Protein AF-A0A2S9GKY6-F1 (afdb_monomer)

Nearest PDB structures (foldseek):
  1z7d-assembly3_E  TM=9.881E-01  e=8.04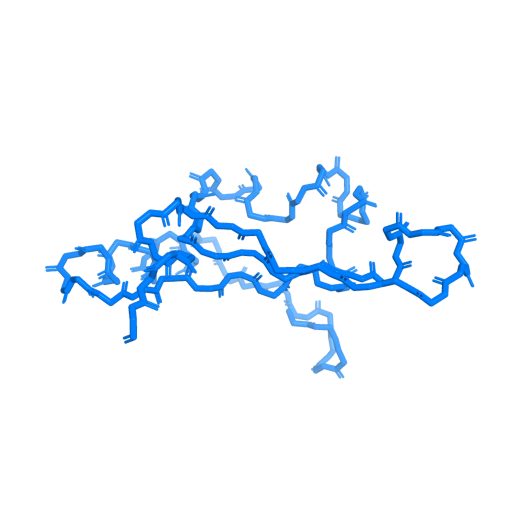7E-07  Plasmodium yoelii yoelii
  4ppm-assembly1_A  TM=9.726E-01  e=7.019E-07  Serratia sp. FS14
  2byl-assembly1_B  TM=9.860E-01  e=1.132E-06  Homo sapiens
  4ppm-assembly1_B  TM=9.693E-01  e=8.616E-07  Serratia sp. FS14
  1z7d-assembly2_C  TM=9.877E-01  e=1.390E-06  Plasmodium yoelii yoelii

Structure (mmCIF, N/CA/C/O backbone):
data_AF-A0A2S9GKY6-F1
#
_entry.id   AF-A0A2S9GKY6-F1
#
loop_
_atom_site.group_PDB
_atom_site.id
_atom_site.type_symbol
_atom_site.label_atom_id
_atom_site.label_alt_id
_atom_site.label_comp_id
_atom_site.label_asym_id
_atom_site.label_entity_id
_atom_site.label_seq_id
_atom_site.pdbx_PDB_ins_code
_atom_site.Cartn_x
_atom_site.Cartn_y
_atom_site.Cartn_z
_atom_site.occupancy
_atom_site.B_iso_or_equiv
_atom_site.auth_seq_id
_atom_site.auth_comp_id
_atom_site.auth_asym_id
_atom_site.auth_atom_id
_atom_site.pdbx_PDB_model_num
ATOM 1 N N . GLN A 1 1 ? 5.690 -8.051 -5.486 1.00 97.75 1 GLN A N 1
ATOM 2 C CA . GLN A 1 1 ? 6.232 -8.711 -4.274 1.00 97.75 1 GLN A CA 1
ATOM 3 C C . GLN A 1 1 ? 7.726 -8.483 -4.204 1.00 97.75 1 GLN A C 1
ATOM 5 O O . GLN A 1 1 ? 8.401 -8.720 -5.194 1.00 97.75 1 GLN A O 1
ATOM 10 N N . GLY A 1 2 ? 8.218 -8.028 -3.057 1.00 97.75 2 GLY A N 1
ATOM 11 C CA . GLY A 1 2 ? 9.615 -7.666 -2.850 1.00 97.75 2 GLY A CA 1
ATOM 12 C C . GLY A 1 2 ? 10.582 -8.838 -2.762 1.00 97.75 2 GLY A C 1
ATOM 13 O O . GLY A 1 2 ? 11.052 -9.360 -3.769 1.00 97.75 2 GLY A O 1
ATOM 14 N N . GLU A 1 3 ? 10.806 -9.305 -1.535 1.00 97.94 3 GLU A N 1
ATOM 15 C CA . GLU A 1 3 ? 11.718 -10.414 -1.207 1.00 97.94 3 GLU A CA 1
ATOM 16 C C . GLU A 1 3 ? 11.389 -11.733 -1.928 1.00 97.94 3 GLU A C 1
ATOM 18 O O . GLU A 1 3 ? 12.252 -12.587 -2.085 1.00 97.94 3 GLU A O 1
ATOM 23 N N . GLY A 1 4 ? 10.158 -11.895 -2.425 1.00 97.31 4 GLY A N 1
ATOM 24 C CA . GLY A 1 4 ? 9.759 -13.037 -3.256 1.00 97.31 4 GLY A CA 1
ATOM 25 C C . GLY A 1 4 ? 10.342 -13.040 -4.677 1.00 97.31 4 GLY A C 1
ATOM 26 O O . GLY A 1 4 ? 10.040 -13.956 -5.433 1.00 97.31 4 GLY A O 1
ATOM 27 N N . GLY A 1 5 ? 11.138 -12.033 -5.055 1.00 98.44 5 GLY A 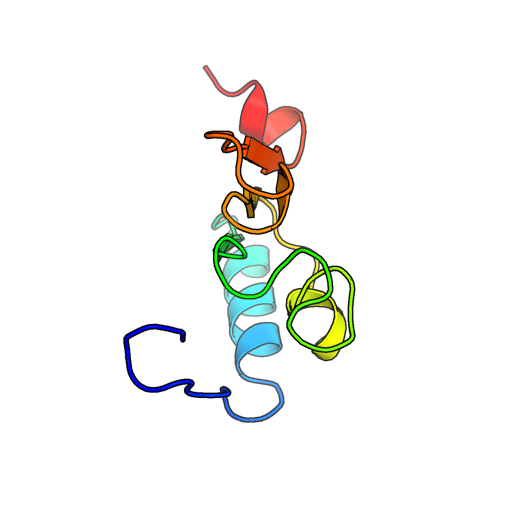N 1
ATOM 28 C CA . GLY A 1 5 ? 11.800 -11.960 -6.362 1.00 98.44 5 GLY A CA 1
ATOM 29 C C . GLY A 1 5 ? 11.321 -10.820 -7.259 1.00 98.44 5 GLY A C 1
ATOM 30 O O . GLY A 1 5 ? 11.319 -10.971 -8.475 1.00 98.44 5 GLY A O 1
ATOM 31 N N . PHE A 1 6 ? 10.900 -9.691 -6.677 1.00 98.12 6 PHE A N 1
ATOM 32 C CA . PHE A 1 6 ? 10.542 -8.467 -7.409 1.00 98.12 6 PHE A CA 1
ATOM 33 C C . PHE A 1 6 ? 9.442 -8.729 -8.454 1.00 98.12 6 PHE A C 1
ATOM 35 O O . PHE A 1 6 ? 9.442 -8.195 -9.560 1.00 98.12 6 PHE A O 1
ATOM 42 N N . ILE A 1 7 ? 8.486 -9.583 -8.081 1.00 98.44 7 ILE A N 1
ATOM 43 C CA . ILE A 1 7 ? 7.415 -10.057 -8.957 1.00 98.44 7 ILE A CA 1
ATOM 44 C C . ILE A 1 7 ? 6.410 -8.925 -9.165 1.00 98.44 7 ILE A C 1
ATOM 46 O O . ILE A 1 7 ? 5.759 -8.487 -8.206 1.00 98.44 7 ILE A O 1
ATOM 50 N N . VAL A 1 8 ? 6.280 -8.479 -10.412 1.00 98.19 8 VAL A N 1
ATOM 51 C CA . VAL A 1 8 ? 5.212 -7.580 -10.857 1.00 98.19 8 VAL A CA 1
ATOM 52 C C . VAL A 1 8 ? 4.002 -8.446 -11.223 1.00 98.19 8 VAL A C 1
ATOM 54 O O . VAL A 1 8 ? 4.163 -9.396 -11.994 1.00 98.19 8 VAL A O 1
ATOM 57 N N . PRO A 1 9 ? 2.815 -8.196 -10.647 1.00 97.25 9 PRO A N 1
ATOM 58 C CA . PRO A 1 9 ? 1.615 -8.936 -11.014 1.00 97.25 9 PRO A CA 1
ATOM 59 C C . PRO A 1 9 ? 1.231 -8.668 -12.476 1.00 97.25 9 PRO A C 1
ATOM 61 O O . PRO A 1 9 ? 1.616 -7.656 -13.058 1.00 97.25 9 PRO A O 1
ATOM 64 N N . ALA A 1 10 ? 0.468 -9.585 -13.073 1.00 98.06 10 ALA A N 1
ATOM 65 C CA . ALA A 1 10 ? -0.1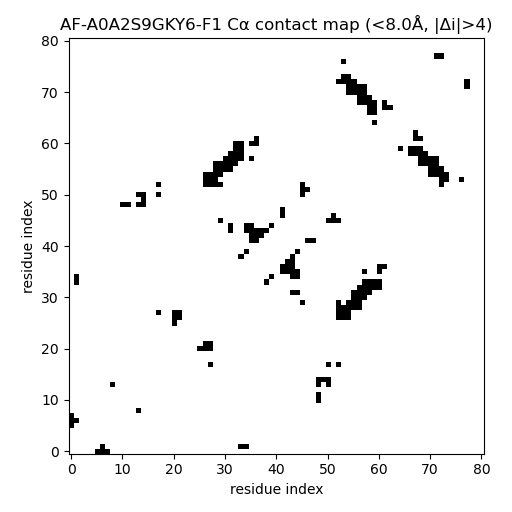02 -9.360 -14.397 1.00 98.06 10 ALA A CA 1
ATOM 66 C C . ALA A 1 10 ? -1.058 -8.156 -14.379 1.00 98.06 10 ALA A C 1
ATOM 68 O O . ALA A 1 10 ? -1.727 -7.912 -13.375 1.00 98.06 10 ALA A O 1
ATOM 69 N N . GLU A 1 11 ? -1.148 -7.439 -15.498 1.00 97.06 11 GLU A N 1
ATOM 70 C CA . GLU A 1 11 ? -2.025 -6.275 -15.634 1.00 97.06 11 GLU A CA 1
ATOM 71 C C . GLU A 1 11 ? -3.477 -6.612 -15.251 1.00 97.06 11 GLU A C 1
ATOM 73 O O . GLU A 1 11 ? -4.040 -7.616 -15.693 1.00 97.06 11 GLU A O 1
ATOM 78 N N . GLY A 1 12 ? -4.077 -5.776 -14.399 1.00 97.19 12 GLY A N 1
ATOM 79 C CA . GLY A 1 12 ? -5.458 -5.922 -13.936 1.00 97.19 12 GLY A CA 1
ATOM 80 C C . GLY A 1 12 ? -5.652 -6.926 -12.797 1.00 97.19 12 GLY A C 1
ATOM 81 O O . GLY A 1 12 ? -6.761 -7.032 -12.262 1.00 97.19 12 GLY A O 1
ATOM 82 N N . PHE A 1 13 ? -4.604 -7.645 -12.381 1.00 98.19 13 PHE A N 1
ATOM 83 C CA . PHE A 1 13 ? -4.675 -8.543 -11.231 1.00 98.19 13 PHE A CA 1
ATOM 84 C C . PHE A 1 13 ? -5.014 -7.778 -9.946 1.00 98.19 13 PHE A C 1
ATOM 86 O O . PHE A 1 13 ? -5.945 -8.168 -9.239 1.00 98.19 13 PHE A O 1
ATOM 93 N N . LEU A 1 14 ? -4.307 -6.679 -9.649 1.00 97.94 14 LEU A N 1
ATOM 94 C CA . LEU A 1 14 ? -4.540 -5.934 -8.408 1.00 97.94 14 LEU A CA 1
ATOM 95 C C . LEU A 1 14 ? -5.904 -5.248 -8.424 1.00 97.94 14 LEU A C 1
ATOM 97 O O . LEU A 1 14 ? -6.608 -5.274 -7.415 1.00 97.94 14 LEU A O 1
ATOM 101 N N . ARG A 1 15 ? -6.318 -4.710 -9.576 1.00 97.50 15 ARG A N 1
ATOM 102 C CA . ARG A 1 15 ? -7.670 -4.166 -9.749 1.00 97.50 15 ARG A CA 1
ATOM 103 C C . ARG A 1 15 ? -8.760 -5.210 -9.494 1.00 97.50 15 ARG A C 1
ATOM 105 O O . ARG A 1 15 ? -9.704 -4.925 -8.764 1.00 97.50 15 ARG A O 1
ATOM 112 N N . SER A 1 16 ? -8.599 -6.426 -10.017 1.00 98.06 16 SER A N 1
ATOM 113 C CA . SER A 1 16 ? -9.561 -7.519 -9.800 1.00 98.06 16 SER A CA 1
ATOM 114 C C . SER A 1 16 ? -9.672 -7.906 -8.321 1.00 98.06 16 SER A C 1
ATOM 116 O O . SER A 1 16 ? -10.767 -8.164 -7.825 1.00 98.06 16 SER A O 1
ATOM 118 N N . VAL A 1 17 ? -8.549 -7.912 -7.594 1.00 98.19 17 VAL A N 1
ATOM 119 C CA . VAL A 1 17 ? -8.536 -8.137 -6.140 1.00 98.19 17 VAL A CA 1
ATOM 120 C C . VAL A 1 17 ? -9.227 -6.988 -5.401 1.00 98.19 17 VAL A C 1
ATOM 122 O O . VAL A 1 17 ? -10.030 -7.237 -4.503 1.00 98.19 17 VAL A O 1
ATOM 125 N N . ALA A 1 18 ? -8.964 -5.739 -5.792 1.00 98.12 18 ALA A N 1
ATOM 126 C CA . ALA A 1 18 ? -9.588 -4.569 -5.181 1.00 98.12 18 ALA A CA 1
ATOM 127 C C . ALA A 1 18 ? -11.115 -4.570 -5.349 1.00 98.12 18 ALA A C 1
ATOM 129 O O . ALA A 1 18 ? -11.843 -4.351 -4.379 1.00 98.12 18 ALA A O 1
ATOM 130 N N . ASP A 1 19 ? -11.608 -4.883 -6.550 1.00 98.00 19 ASP A N 1
ATOM 131 C CA . ASP A 1 19 ? -13.041 -5.019 -6.815 1.00 98.00 19 ASP A CA 1
ATOM 132 C C . ASP A 1 19 ? -13.658 -6.169 -6.012 1.00 98.00 19 ASP A C 1
ATOM 134 O O . ASP A 1 19 ? -14.685 -5.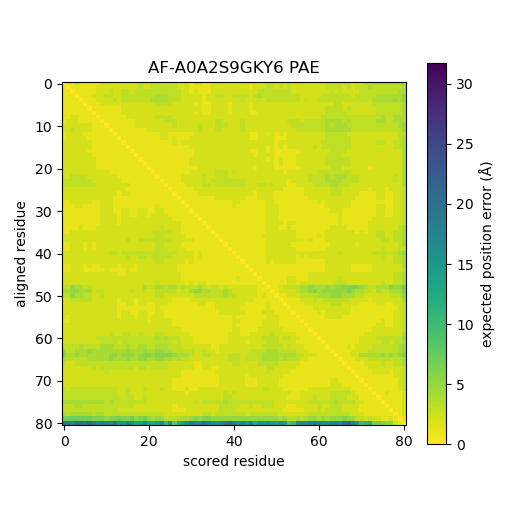980 -5.357 1.00 98.00 19 ASP A O 1
ATOM 138 N N . PHE A 1 20 ? -12.986 -7.324 -5.963 1.00 98.50 20 PHE A N 1
ATOM 139 C CA . PHE A 1 20 ? -13.425 -8.463 -5.158 1.00 98.50 20 PHE A CA 1
ATOM 140 C C . PHE A 1 20 ? -13.591 -8.100 -3.676 1.00 98.50 20 PHE A C 1
ATOM 142 O O . PHE A 1 20 ? -14.598 -8.474 -3.062 1.00 98.50 20 PHE A O 1
ATOM 149 N N . CYS A 1 21 ? -12.618 -7.373 -3.114 1.00 98.50 21 CYS A N 1
ATOM 150 C CA . CYS A 1 21 ? -12.637 -6.900 -1.734 1.00 98.50 21 CYS A CA 1
ATOM 151 C C . CYS A 1 21 ? -13.800 -5.931 -1.490 1.00 98.50 21 CYS A C 1
ATOM 153 O O . CYS A 1 21 ? -14.613 -6.149 -0.586 1.00 98.50 21 CYS A O 1
ATOM 155 N N . ARG A 1 22 ? -13.933 -4.918 -2.356 1.00 97.62 22 ARG A N 1
ATOM 156 C CA . ARG A 1 22 ? -14.972 -3.883 -2.282 1.00 97.62 22 ARG A CA 1
ATOM 157 C C . ARG A 1 22 ? -16.384 -4.462 -2.320 1.00 97.62 22 ARG A C 1
ATOM 159 O O . ARG A 1 22 ? -17.215 -4.091 -1.498 1.00 97.62 22 ARG A O 1
ATOM 166 N N . GLU A 1 23 ? -16.652 -5.397 -3.229 1.00 98.44 23 GLU A N 1
ATOM 167 C CA . GLU A 1 23 ? -17.961 -6.056 -3.362 1.00 98.44 23 GLU A CA 1
ATOM 168 C C . GLU A 1 23 ? -18.378 -6.857 -2.121 1.00 98.44 23 GLU A C 1
ATOM 170 O O . GLU A 1 23 ? -19.564 -7.125 -1.926 1.00 98.44 23 GLU A O 1
ATOM 175 N N . ARG A 1 24 ? -17.413 -7.272 -1.294 1.00 98.56 24 ARG A N 1
ATOM 176 C CA . ARG A 1 24 ? -17.627 -8.167 -0.146 1.00 98.56 24 ARG A CA 1
ATOM 177 C C . ARG A 1 24 ? -17.425 -7.483 1.201 1.00 98.56 24 ARG A C 1
ATOM 179 O O . ARG A 1 24 ? -17.529 -8.148 2.226 1.00 98.56 24 ARG A O 1
ATOM 186 N N . GLY A 1 25 ? -17.129 -6.183 1.207 1.00 97.56 25 GLY A N 1
ATOM 187 C CA . GLY A 1 25 ? -16.778 -5.460 2.430 1.00 97.56 25 GLY A CA 1
ATOM 188 C C . GLY A 1 25 ? -15.504 -5.992 3.097 1.00 97.56 25 GLY A C 1
ATOM 189 O O . GLY A 1 25 ? -15.374 -5.910 4.315 1.00 97.56 25 GLY A O 1
ATOM 190 N N . ILE A 1 26 ? -14.585 -6.573 2.321 1.00 98.56 26 ILE A N 1
ATOM 191 C CA . ILE A 1 26 ? -13.268 -7.006 2.800 1.00 98.56 26 ILE A CA 1
ATOM 192 C C . ILE A 1 26 ? -12.321 -5.818 2.670 1.00 98.56 26 ILE A C 1
ATOM 194 O O . ILE A 1 26 ? -12.276 -5.186 1.618 1.00 98.56 26 ILE A O 1
ATOM 198 N N . LEU A 1 27 ? -11.535 -5.545 3.709 1.00 98.31 27 LEU A N 1
ATOM 199 C CA . LEU A 1 27 ? -10.532 -4.484 3.666 1.00 98.31 27 LEU A CA 1
ATOM 200 C C . LEU A 1 27 ? -9.381 -4.858 2.725 1.00 98.31 27 LEU A C 1
ATOM 202 O O . LEU A 1 27 ? -8.784 -5.930 2.856 1.00 98.31 27 LEU A O 1
ATOM 206 N N . LEU A 1 28 ? -9.040 -3.952 1.813 1.00 98.50 28 LEU A N 1
ATOM 207 C CA . LEU A 1 28 ? -7.848 -4.052 0.980 1.00 98.50 28 LEU A CA 1
ATOM 208 C C . LEU A 1 28 ? -6.669 -3.351 1.665 1.00 98.50 28 LEU A C 1
ATOM 210 O O . LEU A 1 28 ? -6.682 -2.134 1.850 1.00 98.50 28 LEU A O 1
ATOM 214 N N . VAL A 1 29 ? -5.621 -4.112 1.985 1.00 98.62 29 VAL A N 1
ATOM 215 C CA . VAL A 1 29 ? -4.375 -3.582 2.556 1.00 98.62 29 VAL A CA 1
ATOM 216 C C . VAL A 1 29 ? -3.258 -3.670 1.524 1.00 98.62 29 VAL A C 1
ATOM 218 O O . VAL A 1 29 ? -2.900 -4.766 1.092 1.00 98.62 29 VAL A O 1
ATOM 221 N N . ALA A 1 30 ? -2.681 -2.530 1.149 1.00 98.56 30 ALA A N 1
ATOM 222 C CA . ALA A 1 30 ? -1.486 -2.490 0.315 1.00 98.56 30 ALA A CA 1
ATOM 223 C C . ALA A 1 30 ? -0.228 -2.385 1.186 1.00 98.56 30 ALA A C 1
ATOM 225 O O . ALA A 1 30 ? -0.024 -1.392 1.888 1.00 98.56 30 ALA A O 1
ATOM 226 N N . ASP A 1 31 ? 0.631 -3.405 1.125 1.00 98.75 31 ASP A N 1
ATOM 227 C CA . ASP A 1 31 ? 1.959 -3.333 1.733 1.00 98.75 31 ASP A CA 1
ATOM 228 C C . ASP A 1 31 ? 2.923 -2.583 0.811 1.00 98.75 31 ASP A C 1
ATOM 230 O O . ASP A 1 31 ? 3.500 -3.146 -0.123 1.00 98.75 31 ASP A O 1
ATOM 234 N N . GLU A 1 32 ? 3.082 -1.292 1.089 1.00 98.75 32 GLU A N 1
ATOM 235 C CA . GLU A 1 32 ? 3.955 -0.380 0.355 1.00 98.75 32 GLU A CA 1
ATOM 236 C C . GLU A 1 32 ? 5.257 -0.113 1.128 1.00 98.75 32 GLU A C 1
ATOM 238 O O . GLU A 1 32 ? 5.986 0.834 0.828 1.00 98.75 32 GLU A O 1
ATOM 243 N N . VAL A 1 33 ? 5.617 -0.963 2.102 1.00 98.75 33 VAL A N 1
ATOM 244 C CA . VAL A 1 33 ? 6.850 -0.797 2.882 1.00 98.75 33 VAL A CA 1
ATOM 245 C C . VAL A 1 33 ? 8.082 -0.816 1.979 1.00 98.75 33 VAL A C 1
ATOM 247 O O . VAL A 1 33 ? 9.050 -0.107 2.249 1.00 98.75 33 VAL A O 1
ATOM 250 N N . GLN A 1 34 ? 8.092 -1.642 0.928 1.00 98.75 34 GLN A N 1
ATOM 251 C CA . GLN A 1 34 ? 9.201 -1.683 -0.030 1.00 98.75 34 GLN A CA 1
ATOM 252 C C . GLN A 1 34 ? 8.948 -0.884 -1.307 1.00 98.75 34 GLN A C 1
ATOM 254 O O . GLN A 1 34 ? 9.901 -0.347 -1.868 1.00 98.75 34 GLN A O 1
ATOM 259 N N . THR A 1 35 ? 7.703 -0.823 -1.768 1.00 98.56 35 THR A N 1
ATOM 260 C CA . THR A 1 35 ? 7.343 -0.258 -3.074 1.00 98.56 35 THR A CA 1
ATOM 261 C C . THR A 1 35 ? 6.919 1.207 -3.022 1.00 98.56 35 THR A C 1
ATOM 263 O O . THR A 1 35 ? 6.981 1.880 -4.053 1.00 98.56 35 THR A O 1
ATOM 266 N N . GLY A 1 36 ? 6.543 1.709 -1.845 1.00 98.19 36 GLY A N 1
ATOM 267 C CA . GLY A 1 36 ? 6.155 3.096 -1.640 1.00 98.19 36 GLY A CA 1
ATOM 268 C C . GLY A 1 36 ? 7.344 4.053 -1.607 1.00 98.19 36 GLY A C 1
ATOM 269 O O . GLY A 1 36 ? 8.510 3.667 -1.741 1.00 98.19 36 GLY A O 1
ATOM 270 N N . ILE A 1 37 ? 7.031 5.332 -1.401 1.00 98.44 37 ILE A N 1
ATOM 271 C CA . ILE A 1 37 ? 7.994 6.439 -1.359 1.00 98.44 37 ILE A CA 1
ATOM 272 C C . ILE A 1 37 ? 8.822 6.482 -2.650 1.00 98.44 37 ILE A C 1
ATOM 274 O O . ILE A 1 37 ? 10.049 6.359 -2.648 1.00 98.44 37 ILE A O 1
ATOM 278 N N . ALA A 1 38 ? 8.117 6.621 -3.776 1.00 98.31 38 ALA A N 1
ATOM 279 C CA . ALA A 1 38 ? 8.689 6.824 -5.108 1.00 98.31 38 ALA A CA 1
ATOM 280 C C . ALA A 1 38 ? 9.538 5.662 -5.667 1.00 98.31 38 ALA A C 1
ATOM 282 O O . ALA A 1 38 ? 10.098 5.789 -6.758 1.00 98.31 38 ALA A O 1
ATOM 283 N N . ARG A 1 39 ? 9.640 4.512 -4.977 1.00 98.56 39 ARG A N 1
ATOM 284 C CA . ARG A 1 39 ? 10.546 3.414 -5.371 1.00 98.56 39 ARG A CA 1
ATOM 285 C C . ARG A 1 39 ? 10.269 2.878 -6.776 1.00 98.56 39 ARG A C 1
ATOM 287 O O . ARG A 1 39 ? 11.209 2.483 -7.460 1.00 98.56 39 ARG A O 1
ATOM 294 N N . THR A 1 40 ? 9.007 2.854 -7.190 1.00 98.19 40 THR A N 1
ATOM 295 C CA . THR A 1 40 ? 8.574 2.318 -8.490 1.00 98.19 40 THR A CA 1
ATOM 296 C C . THR A 1 40 ? 8.359 3.399 -9.557 1.00 98.19 40 THR A C 1
ATOM 298 O O . THR A 1 40 ? 7.876 3.090 -10.641 1.00 98.19 40 THR A O 1
ATOM 301 N N . GLY A 1 41 ? 8.697 4.662 -9.269 1.00 98.06 41 GLY A N 1
ATOM 302 C CA . GLY A 1 41 ? 8.454 5.809 -10.156 1.00 98.06 41 GLY A CA 1
ATOM 303 C C . GLY A 1 41 ? 7.123 6.539 -9.921 1.00 98.06 41 GLY A C 1
ATOM 304 O O . GLY A 1 41 ? 6.954 7.643 -10.428 1.00 98.06 41 GLY A O 1
ATOM 305 N N . ALA A 1 42 ? 6.227 5.971 -9.112 1.00 98.00 42 ALA A N 1
ATOM 306 C CA . ALA A 1 42 ? 5.039 6.623 -8.551 1.00 98.00 42 ALA A CA 1
ATOM 307 C C . ALA A 1 42 ? 5.176 6.724 -7.023 1.00 98.00 42 ALA A C 1
ATOM 309 O O . ALA A 1 42 ? 5.964 5.968 -6.444 1.00 98.00 42 ALA A O 1
ATOM 310 N N . TRP A 1 43 ? 4.445 7.632 -6.359 1.00 97.94 43 TRP A N 1
ATOM 311 C CA . TRP A 1 43 ? 4.544 7.795 -4.896 1.00 97.94 43 TRP A CA 1
ATOM 312 C C . TRP A 1 43 ? 4.246 6.480 -4.173 1.00 97.94 43 TRP A C 1
ATOM 314 O O . TRP A 1 43 ? 5.020 6.080 -3.295 1.00 97.94 43 TRP A O 1
ATOM 324 N N . PHE A 1 44 ? 3.199 5.788 -4.618 1.00 98.62 44 PHE A N 1
ATOM 325 C CA . PHE A 1 44 ? 2.842 4.430 -4.224 1.00 98.62 44 PHE A CA 1
ATOM 326 C C . PHE A 1 44 ? 2.680 3.538 -5.460 1.00 98.62 44 PHE A C 1
ATOM 328 O O . PHE A 1 44 ? 2.221 3.992 -6.507 1.00 98.62 44 PHE A O 1
ATOM 335 N N . ALA A 1 45 ? 3.045 2.257 -5.369 1.00 98.25 45 ALA A N 1
ATOM 336 C CA . ALA A 1 45 ? 2.903 1.333 -6.495 1.00 98.25 45 ALA A CA 1
ATOM 337 C C . ALA A 1 45 ? 1.437 1.048 -6.866 1.00 98.25 45 ALA A C 1
ATOM 339 O O . ALA A 1 45 ? 1.144 0.745 -8.021 1.00 98.25 45 ALA A O 1
ATOM 340 N N . SER A 1 46 ? 0.518 1.191 -5.913 1.00 98.06 46 SER A N 1
ATOM 341 C CA . SER A 1 46 ? -0.937 1.166 -6.114 1.00 98.06 46 SER A CA 1
ATOM 342 C C . SER A 1 46 ? -1.430 2.166 -7.173 1.00 98.06 46 SER A C 1
ATOM 344 O O . SER A 1 46 ? -2.426 1.906 -7.853 1.00 98.06 46 SER A O 1
ATOM 346 N N . GLU A 1 47 ? -0.709 3.264 -7.408 1.00 97.88 47 GLU A N 1
ATOM 347 C CA . GLU A 1 47 ? -1.057 4.237 -8.450 1.00 97.88 47 GLU A CA 1
ATOM 348 C C . GLU A 1 47 ? -0.921 3.668 -9.869 1.00 97.88 47 GLU A C 1
ATOM 350 O O . GLU A 1 47 ? -1.682 4.072 -10.748 1.00 97.88 47 GLU A O 1
ATOM 355 N N . HIS A 1 48 ? -0.026 2.695 -10.098 1.00 97.25 48 HIS A N 1
ATOM 356 C CA . HIS A 1 48 ? 0.164 2.085 -11.425 1.00 97.25 48 HIS A CA 1
ATOM 357 C C . HIS A 1 48 ? -1.099 1.388 -11.941 1.00 97.25 48 HIS A C 1
ATOM 359 O O . HIS A 1 48 ? -1.319 1.338 -13.148 1.00 97.25 48 HIS A O 1
ATOM 365 N N . GLU A 1 49 ? -1.955 0.893 -11.043 1.00 94.81 49 GLU A N 1
ATOM 366 C CA . GLU A 1 49 ? -3.257 0.311 -11.394 1.00 94.81 49 GLU A CA 1
ATOM 367 C C . GLU A 1 49 ? -4.449 1.171 -10.945 1.00 94.81 49 GLU A C 1
ATOM 369 O O . GLU A 1 49 ? -5.595 0.734 -11.070 1.00 94.81 49 GLU A O 1
ATOM 374 N N . VAL A 1 50 ? -4.215 2.407 -10.486 1.00 95.56 50 VAL A N 1
ATOM 375 C CA . VAL A 1 50 ? -5.251 3.348 -10.012 1.00 95.56 50 VAL A CA 1
ATOM 376 C C . VAL A 1 50 ? -6.160 2.714 -8.945 1.00 95.56 50 VAL A C 1
ATOM 378 O O . VAL A 1 50 ? -7.376 2.911 -8.937 1.00 95.56 50 VAL A O 1
ATOM 381 N N . ILE A 1 51 ? -5.579 1.903 -8.057 1.00 96.50 51 ILE A N 1
ATOM 382 C CA . ILE A 1 51 ? -6.302 1.315 -6.923 1.00 96.50 51 ILE A CA 1
ATOM 383 C C . ILE A 1 51 ? -6.168 2.229 -5.703 1.00 96.50 51 ILE A C 1
ATOM 385 O O . ILE A 1 51 ? -5.109 2.806 -5.468 1.00 96.50 51 ILE A O 1
ATOM 389 N N . VAL A 1 52 ? -7.236 2.338 -4.912 1.00 97.12 52 VAL A N 1
ATOM 390 C CA . VAL A 1 52 ? -7.245 3.073 -3.638 1.00 97.12 52 VAL A CA 1
ATOM 391 C C . VAL A 1 52 ? -7.459 2.058 -2.509 1.00 97.12 52 VAL A C 1
ATOM 393 O O . VAL A 1 52 ? -8.591 1.613 -2.320 1.00 97.12 52 VAL A O 1
ATOM 396 N N . PRO A 1 53 ? -6.395 1.633 -1.803 1.00 98.12 53 PRO A N 1
ATOM 397 C CA . PRO A 1 53 ? -6.496 0.695 -0.685 1.00 98.12 53 PRO A CA 1
ATOM 398 C C . PRO A 1 53 ? -7.235 1.294 0.516 1.00 98.12 53 PRO A C 1
ATOM 400 O O . PRO A 1 53 ? -7.175 2.502 0.746 1.00 98.12 53 PRO A O 1
ATOM 403 N N . ASP A 1 54 ? -7.875 0.448 1.326 1.00 98.56 5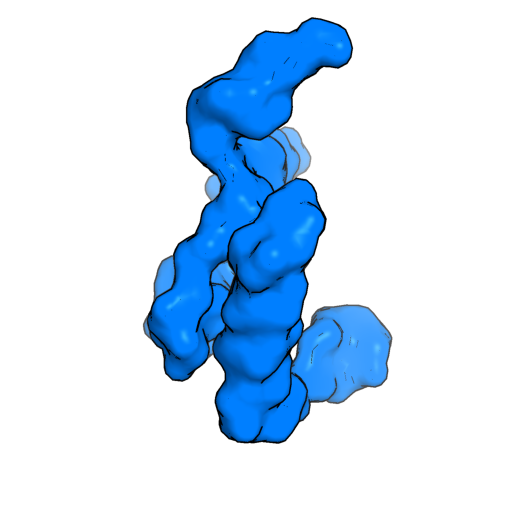4 ASP A N 1
ATOM 404 C CA . ASP A 1 54 ? -8.467 0.870 2.602 1.00 98.56 54 ASP A CA 1
ATOM 405 C C . ASP A 1 54 ? -7.387 1.210 3.636 1.00 98.56 54 ASP A C 1
ATOM 407 O O . ASP A 1 54 ? -7.557 2.138 4.433 1.00 98.56 54 ASP A O 1
ATOM 411 N N . LEU A 1 55 ? -6.279 0.462 3.601 1.00 98.62 55 LEU A N 1
ATOM 412 C CA . LEU A 1 55 ? -5.089 0.662 4.421 1.00 98.62 55 LEU A CA 1
ATOM 413 C C . LEU A 1 55 ? -3.819 0.552 3.562 1.00 98.62 55 LEU A C 1
ATOM 415 O O . LEU A 1 55 ? -3.731 -0.273 2.651 1.00 98.62 55 LEU A O 1
ATOM 419 N N . ILE A 1 56 ? -2.800 1.331 3.908 1.00 98.75 56 ILE A N 1
ATOM 420 C CA . ILE A 1 56 ? -1.458 1.289 3.329 1.00 98.75 56 ILE A CA 1
ATOM 421 C C . ILE A 1 56 ? -0.440 1.204 4.466 1.00 98.75 56 ILE A C 1
ATOM 423 O O . ILE A 1 56 ? -0.474 2.011 5.400 1.00 98.75 56 ILE A O 1
ATOM 427 N N . THR A 1 57 ? 0.495 0.257 4.382 1.00 98.88 57 THR A N 1
ATOM 428 C CA . THR A 1 57 ? 1.647 0.203 5.293 1.00 98.88 57 THR A CA 1
ATOM 429 C C . THR A 1 57 ? 2.872 0.837 4.638 1.00 98.88 57 THR A C 1
ATOM 431 O O . THR A 1 57 ? 3.159 0.620 3.462 1.00 98.88 57 THR A O 1
ATOM 434 N N . THR A 1 58 ? 3.612 1.648 5.396 1.00 98.81 58 THR A N 1
ATOM 435 C CA . THR A 1 58 ? 4.836 2.313 4.923 1.00 98.81 58 THR A CA 1
ATOM 436 C C . THR A 1 58 ? 5.934 2.263 5.983 1.00 98.81 58 THR A C 1
ATOM 438 O O . THR A 1 58 ? 5.669 2.310 7.180 1.00 98.81 58 THR A O 1
ATOM 441 N N . ALA A 1 59 ? 7.186 2.144 5.543 1.00 98.75 59 ALA A N 1
ATOM 442 C CA . ALA A 1 59 ? 8.392 2.297 6.362 1.00 98.75 59 ALA A CA 1
ATOM 443 C C . ALA A 1 59 ? 9.572 2.572 5.408 1.00 98.75 59 ALA A C 1
ATOM 445 O O . ALA A 1 59 ? 9.401 3.304 4.435 1.00 98.75 59 ALA A O 1
ATOM 446 N N . LYS A 1 60 ? 10.753 1.979 5.635 1.00 98.31 60 LYS A N 1
ATOM 447 C CA . LYS A 1 60 ? 11.947 2.061 4.765 1.00 98.31 60 LYS A CA 1
ATOM 448 C C . LYS A 1 60 ? 12.246 3.490 4.279 1.00 98.31 60 LYS A C 1
ATOM 450 O O . LYS A 1 60 ? 12.837 4.274 5.014 1.00 98.31 60 LYS A O 1
ATOM 455 N N . GLY A 1 61 ? 11.851 3.824 3.046 1.00 97.81 61 GLY A N 1
ATOM 456 C CA . GLY A 1 61 ? 12.070 5.143 2.448 1.00 97.81 61 GLY A CA 1
ATOM 457 C C . GLY A 1 61 ? 11.402 6.292 3.209 1.00 97.81 61 GLY A C 1
ATOM 458 O O . GLY A 1 61 ? 11.845 7.426 3.074 1.00 97.81 61 GLY A O 1
ATOM 459 N N . LEU A 1 62 ? 10.397 5.999 4.043 1.00 98.38 62 LEU A N 1
ATOM 460 C CA . LEU A 1 62 ? 9.562 6.978 4.744 1.00 98.38 62 LEU A CA 1
ATOM 461 C C . LEU A 1 62 ? 10.361 7.994 5.571 1.00 98.38 62 LEU A C 1
ATOM 463 O O . LEU A 1 62 ? 9.982 9.159 5.625 1.00 98.38 62 LEU A O 1
ATOM 467 N N . ALA A 1 63 ? 11.456 7.571 6.206 1.00 98.06 63 ALA A N 1
ATOM 468 C CA . ALA A 1 63 ? 12.219 8.419 7.124 1.00 98.06 63 ALA A CA 1
ATOM 469 C C . ALA A 1 63 ? 13.697 8.578 6.754 1.00 98.06 63 ALA A C 1
ATOM 471 O O . ALA A 1 63 ? 14.524 8.872 7.616 1.00 98.06 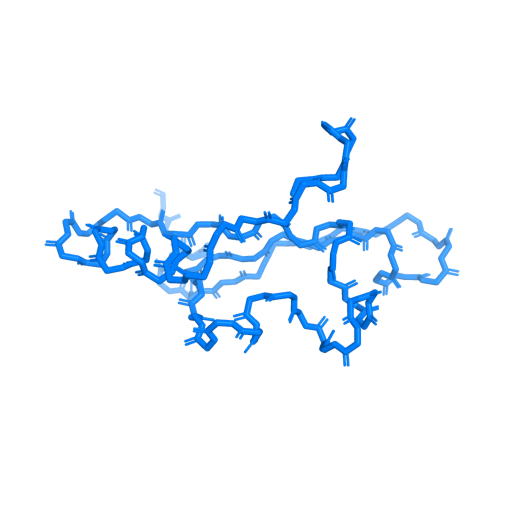63 ALA A O 1
ATOM 472 N N . GLY A 1 64 ? 14.051 8.363 5.482 1.00 96.62 64 GLY A N 1
ATOM 473 C CA . GLY A 1 64 ? 15.395 8.676 4.982 1.00 96.62 64 GLY A CA 1
ATOM 474 C C . GLY A 1 64 ? 16.542 7.986 5.737 1.00 96.62 64 GLY A C 1
ATOM 475 O O . GLY A 1 64 ? 17.625 8.553 5.840 1.00 96.62 64 GLY A O 1
ATOM 476 N N . GLY A 1 65 ? 16.310 6.787 6.284 1.00 96.12 65 GLY A N 1
ATOM 477 C CA . GLY A 1 65 ? 17.305 6.010 7.037 1.00 96.12 65 GLY A CA 1
ATOM 478 C C . GLY A 1 65 ? 17.083 5.950 8.552 1.00 96.12 65 GLY A C 1
ATOM 479 O O . GLY A 1 65 ? 17.742 5.155 9.218 1.00 96.12 65 GLY A O 1
ATOM 480 N N . LEU A 1 66 ? 16.142 6.725 9.100 1.00 98.44 66 LEU A N 1
ATOM 481 C CA . LEU A 1 66 ? 15.716 6.594 10.497 1.00 98.44 66 LEU A CA 1
ATOM 482 C C . LEU A 1 66 ? 14.637 5.504 10.661 1.00 98.44 66 LEU A C 1
ATOM 484 O O . LEU A 1 66 ? 13.890 5.225 9.719 1.00 98.44 66 LEU A O 1
ATOM 488 N N . PRO A 1 67 ? 14.523 4.881 11.849 1.00 98.31 67 PRO A N 1
ATOM 489 C CA . PRO A 1 67 ? 13.489 3.890 12.116 1.00 98.31 67 PRO A CA 1
ATOM 490 C C . PRO A 1 67 ? 12.121 4.565 12.281 1.00 98.31 67 PRO A C 1
ATOM 492 O O . PRO A 1 67 ? 11.810 5.118 13.333 1.00 98.31 67 PRO A O 1
ATOM 495 N N . LEU A 1 68 ? 11.294 4.496 11.238 1.00 98.50 68 LEU A N 1
ATOM 496 C CA . LEU A 1 68 ? 9.901 4.934 11.264 1.00 98.50 68 LEU A CA 1
ATOM 497 C C . LEU A 1 68 ? 9.043 3.993 10.419 1.00 98.50 68 LEU A C 1
ATOM 499 O O . LEU A 1 68 ? 9.445 3.583 9.328 1.00 98.50 68 LEU A O 1
ATOM 503 N N . ALA A 1 69 ? 7.851 3.695 10.921 1.00 98.62 69 ALA A N 1
ATOM 504 C CA . ALA A 1 69 ? 6.809 2.982 10.204 1.00 98.62 69 ALA A CA 1
ATOM 505 C C . ALA A 1 69 ? 5.469 3.692 10.417 1.00 98.62 69 ALA A C 1
ATOM 507 O O . ALA A 1 69 ? 5.282 4.375 11.426 1.00 98.62 69 ALA A O 1
ATOM 508 N N . ALA A 1 70 ? 4.548 3.517 9.476 1.00 98.75 70 ALA A N 1
ATOM 509 C CA . ALA A 1 70 ? 3.194 4.033 9.558 1.00 98.75 70 ALA A CA 1
ATOM 510 C C . ALA A 1 70 ? 2.190 3.051 8.944 1.00 98.75 70 ALA A C 1
ATOM 512 O O . ALA A 1 70 ? 2.491 2.324 7.992 1.00 98.75 70 ALA A O 1
ATOM 513 N N . VAL A 1 71 ? 0.980 3.078 9.497 1.00 98.69 71 VAL A N 1
ATOM 514 C CA . VAL A 1 71 ? -0.225 2.495 8.910 1.00 98.69 71 VAL A CA 1
ATOM 515 C C . VAL A 1 71 ? -1.171 3.660 8.658 1.00 98.69 71 VAL A C 1
ATOM 517 O O . VAL A 1 71 ? -1.511 4.388 9.589 1.00 98.69 71 VAL A O 1
ATOM 520 N N . THR A 1 72 ? -1.552 3.852 7.402 1.00 98.69 72 THR A N 1
ATOM 521 C CA . THR A 1 72 ? -2.436 4.938 6.968 1.00 98.69 72 THR A CA 1
ATOM 522 C C . THR A 1 72 ? -3.678 4.325 6.355 1.00 98.69 72 THR A C 1
ATOM 524 O O . THR A 1 72 ? -3.565 3.397 5.563 1.00 98.69 72 THR A O 1
ATOM 527 N N . GLY A 1 73 ? -4.857 4.848 6.662 1.00 98.25 73 GLY A N 1
ATOM 528 C CA . GLY A 1 73 ? -6.084 4.358 6.053 1.00 98.25 73 GLY A CA 1
ATOM 529 C C . GLY A 1 73 ? -7.289 5.222 6.363 1.00 98.25 73 GLY A C 1
ATOM 530 O O . GLY A 1 73 ? -7.161 6.303 6.942 1.00 98.25 73 GLY A O 1
ATOM 531 N N . ARG A 1 74 ? -8.464 4.751 5.948 1.00 97.56 74 ARG A N 1
ATOM 532 C CA . ARG A 1 74 ? -9.732 5.446 6.195 1.00 97.56 74 ARG A CA 1
ATOM 533 C C . ARG A 1 74 ? -9.988 5.607 7.693 1.00 97.56 74 ARG A C 1
ATOM 535 O O . ARG A 1 74 ? -9.812 4.657 8.448 1.00 97.56 74 ARG A O 1
ATOM 542 N N . ALA A 1 75 ? -10.455 6.785 8.106 1.00 98.12 75 ALA A N 1
ATOM 543 C CA . ALA A 1 75 ? -10.693 7.098 9.517 1.00 98.12 75 ALA A CA 1
ATOM 544 C C . ALA A 1 75 ? -11.621 6.083 10.203 1.00 98.12 75 ALA A C 1
ATOM 546 O O . ALA A 1 75 ? -11.307 5.597 11.277 1.00 98.12 75 ALA A O 1
ATOM 547 N N . ASP A 1 76 ? -12.705 5.674 9.543 1.00 97.31 76 ASP A N 1
ATOM 548 C CA . ASP A 1 76 ? -13.648 4.702 10.101 1.00 97.31 76 ASP A CA 1
ATOM 549 C C . ASP A 1 76 ? -13.059 3.292 10.276 1.00 97.31 76 ASP A C 1
ATOM 551 O O . ASP A 1 76 ? -13.522 2.537 11.126 1.00 97.31 76 ASP A O 1
ATOM 555 N N . VAL A 1 77 ? -12.023 2.946 9.506 1.00 97.25 77 VAL A N 1
ATOM 556 C CA . VAL A 1 77 ? -11.250 1.709 9.688 1.00 97.25 77 VAL A CA 1
ATOM 557 C C . VAL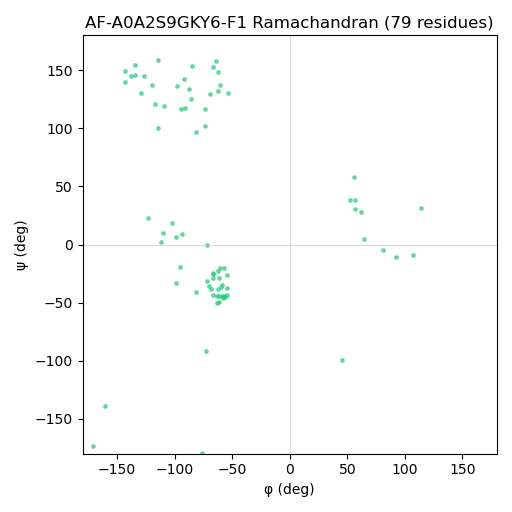 A 1 77 ? -10.211 1.876 10.801 1.00 97.25 77 VAL A C 1
ATOM 559 O O . VAL A 1 77 ? -10.018 0.960 11.595 1.00 97.25 77 VAL A O 1
ATOM 562 N N . MET A 1 78 ? -9.546 3.033 10.870 1.00 98.19 78 MET A N 1
ATOM 563 C CA . MET A 1 78 ? -8.504 3.318 11.866 1.00 98.19 78 MET A CA 1
ATOM 564 C C . MET A 1 78 ? -9.063 3.510 13.284 1.00 98.19 78 MET A C 1
ATOM 566 O O . MET A 1 78 ? -8.392 3.150 14.247 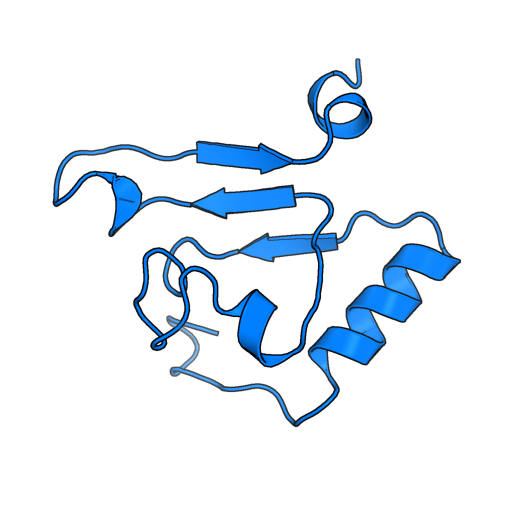1.00 98.19 78 MET A O 1
ATOM 570 N N . ASP A 1 79 ? -10.281 4.038 13.402 1.00 97.81 79 ASP A N 1
ATOM 571 C CA . ASP A 1 79 ? -10.967 4.316 14.670 1.00 97.81 79 ASP A CA 1
ATOM 572 C C . ASP A 1 79 ? -11.884 3.158 15.117 1.00 97.81 79 ASP A C 1
ATOM 574 O O . ASP A 1 79 ? -12.672 3.307 16.056 1.00 97.81 79 ASP A O 1
ATOM 578 N N . ALA A 1 80 ? -11.821 2.005 14.440 1.00 93.88 80 ALA A N 1
ATOM 579 C CA . ALA A 1 80 ? -12.585 0.822 14.819 1.00 93.88 80 ALA A CA 1
ATOM 580 C C . ALA A 1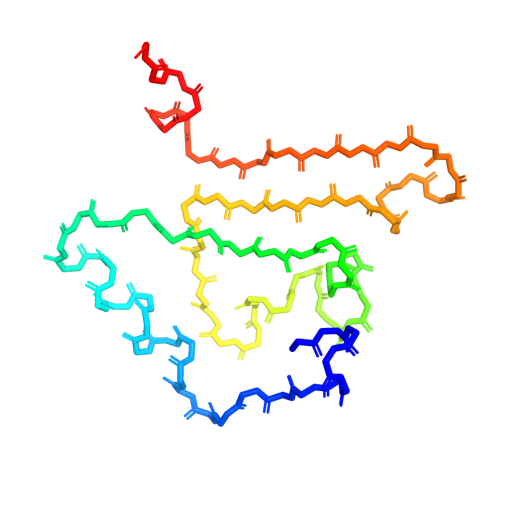 80 ? -12.167 0.325 16.221 1.00 93.88 80 ALA A C 1
ATOM 582 O O . ALA A 1 80 ? -10.977 0.211 16.516 1.00 93.88 80 ALA A O 1
ATOM 583 N N . ALA A 1 81 ? -13.161 0.056 17.078 1.00 62.19 81 ALA A N 1
ATOM 584 C CA . ALA A 1 81 ? -12.989 -0.328 18.485 1.00 62.19 81 ALA A CA 1
ATOM 585 C C . ALA A 1 81 ? -12.620 -1.805 18.693 1.00 62.19 81 ALA A C 1
ATOM 587 O O . ALA A 1 81 ? -13.132 -2.660 17.932 1.00 62.19 81 ALA A O 1
#

Radius of gyration: 13.32 Å; Cα contacts (8 Å, |Δi|>4): 113; chains: 1; bounding box: 35×22×34 Å

Foldseek 3Di:
DPPVPPDDDDQCPVVVVLVVCVVVVHFFEAEQQPPACCNVVDNGPCVVNPHDGQKYKYADNPPVPDGDIDIDGDPCVVVPD

pLDDT: mean 97.54, std 4.04, range [62.19, 98.88]

Sequence (81 aa):
QGEGGFIVPAEGFLRSVADFCRERGILLVADEVQTGIARTGAWFASEHEVIVPDLITTAKGLAGGLPLAAVTGRADVMDAA

Secondary structure (DSSP, 8-state):
--TTT-PPPPTTHHHHHHHHHHHHTPPPEEE-TTTTTTTTSSSSGGGGGT---SEEEE-GGGGTTS---EEEE-HHHHT--

Mean predicted aligned error: 2.14 Å

Solvent-accessible surface area (backbone atoms only — not comparable to full-atom values): 4903 Å² total; per-residue (Å²): 77,62,94,85,68,65,48,76,77,63,90,63,48,67,47,53,52,51,51,56,23,61,80,66,75,42,83,40,71,43,80,26,40,76,38,24,68,43,64,71,79,38,61,39,55,50,59,81,66,72,52,82,61,48,28,38,36,40,20,61,63,73,44,80,79,49,97,48,73,49,80,48,59,46,64,77,70,72,68,59,130